Protein AF-A0A518CKP9-F1 (afdb_monomer)

Organism: NCBI:txid2528007

Solvent-accessible surface area (backbone atoms only — not comparable to full-atom values): 5347 Å² total; per-residue (Å²): 136,82,70,56,50,74,69,57,42,50,52,46,42,53,54,50,41,42,75,73,70,46,46,75,78,47,79,78,45,78,42,81,43,50,69,68,59,37,38,72,75,74,51,77,89,69,98,41,61,32,32,43,33,34,28,34,26,54,47,71,87,42,97,88,47,94,62,68,41,76,42,82,46,44,24,38,24,18,34,76,79,66,48,68,46,73,65,72,85,129

Structure (mmCIF, N/CA/C/O backbone):
data_AF-A0A518CKP9-F1
#
_entry.id   AF-A0A518CKP9-F1
#
loop_
_atom_site.group_PDB
_atom_site.id
_atom_site.type_symbol
_atom_site.label_atom_id
_atom_site.label_alt_id
_atom_site.label_comp_id
_atom_site.label_asym_id
_atom_site.label_entity_id
_atom_site.label_seq_id
_atom_site.pdbx_PDB_ins_code
_atom_site.Cartn_x
_atom_site.Cartn_y
_atom_site.Cartn_z
_atom_site.occupancy
_atom_site.B_iso_or_equiv
_atom_site.auth_seq_id
_atom_site.auth_comp_id
_atom_site.auth_asym_id
_atom_site.auth_atom_id
_atom_site.pdbx_PDB_model_num
ATOM 1 N N . MET A 1 1 ? 0.818 1.840 -21.415 1.00 53.31 1 MET A N 1
ATOM 2 C CA . MET A 1 1 ? 0.480 1.518 -20.013 1.00 53.31 1 MET A CA 1
ATOM 3 C C . MET A 1 1 ? 0.410 2.842 -19.266 1.00 53.31 1 MET A C 1
ATOM 5 O O . MET A 1 1 ? 1.311 3.644 -19.476 1.00 53.31 1 MET A O 1
ATOM 9 N N . LYS A 1 2 ? -0.673 3.145 -18.539 1.00 57.72 2 LYS A N 1
ATOM 10 C CA . LYS A 1 2 ? -0.744 4.374 -17.728 1.00 57.72 2 LYS A CA 1
ATOM 11 C C . LYS A 1 2 ? -0.130 4.077 -16.361 1.00 57.72 2 LYS A C 1
ATOM 13 O O . LYS A 1 2 ? -0.463 3.041 -15.794 1.00 57.72 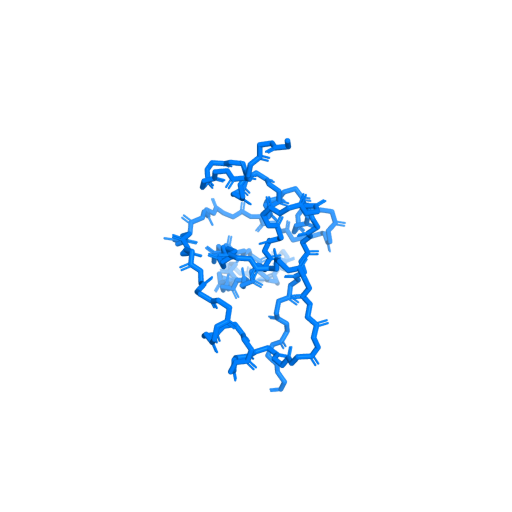2 LYS A O 1
ATOM 18 N N . LEU A 1 3 ? 0.756 4.954 -15.897 1.00 70.69 3 LEU A N 1
ATOM 19 C CA . LEU A 1 3 ? 1.275 4.912 -14.531 1.00 70.69 3 LEU A CA 1
ATOM 20 C C . LEU A 1 3 ? 0.123 5.152 -13.548 1.00 70.69 3 LEU A C 1
ATOM 22 O O . LEU A 1 3 ? -0.835 5.857 -13.878 1.00 70.69 3 LEU A O 1
ATOM 26 N N . VAL A 1 4 ? 0.216 4.544 -12.371 1.00 78.25 4 VAL A N 1
ATOM 27 C CA . VAL A 1 4 ? -0.675 4.809 -11.236 1.00 78.25 4 VAL A CA 1
ATOM 28 C C . VAL A 1 4 ? -0.491 6.262 -10.794 1.00 78.25 4 VAL A C 1
ATOM 30 O O . VAL A 1 4 ? 0.631 6.718 -10.601 1.00 78.25 4 VAL A O 1
ATOM 33 N N . ASP A 1 5 ? -1.592 6.993 -10.648 1.00 86.31 5 ASP A N 1
ATOM 34 C CA . ASP A 1 5 ? -1.607 8.305 -10.001 1.00 86.31 5 ASP A CA 1
ATOM 35 C C . ASP A 1 5 ? -1.791 8.169 -8.478 1.00 86.31 5 ASP A C 1
ATOM 37 O O . ASP A 1 5 ? -2.041 7.083 -7.955 1.00 86.31 5 ASP A O 1
ATOM 41 N N . GLN A 1 6 ? -1.664 9.278 -7.745 1.00 88.25 6 GLN A N 1
ATOM 42 C CA . GLN A 1 6 ? -1.783 9.279 -6.280 1.00 88.25 6 GLN A CA 1
ATOM 43 C C . GLN A 1 6 ? -3.132 8.736 -5.787 1.00 88.25 6 GLN A C 1
ATOM 45 O O . GLN A 1 6 ? -3.173 8.029 -4.782 1.00 88.25 6 GLN A O 1
ATOM 50 N N . GLU A 1 7 ? -4.227 9.046 -6.485 1.00 91.38 7 GLU A N 1
ATOM 51 C CA . GLU A 1 7 ? -5.568 8.584 -6.117 1.00 91.38 7 GLU A CA 1
ATOM 52 C C . GLU A 1 7 ? -5.674 7.063 -6.264 1.00 91.38 7 GLU A C 1
ATOM 54 O O . GLU A 1 7 ? -6.083 6.367 -5.335 1.00 91.38 7 GLU A O 1
ATOM 59 N N . THR A 1 8 ? -5.190 6.530 -7.387 1.00 90.94 8 THR A N 1
ATOM 60 C CA . THR A 1 8 ? -5.138 5.091 -7.641 1.00 90.94 8 THR A CA 1
ATOM 61 C C . THR A 1 8 ? -4.209 4.381 -6.651 1.00 90.94 8 THR A C 1
ATOM 63 O O . THR A 1 8 ? -4.544 3.290 -6.189 1.00 90.94 8 THR A O 1
ATOM 66 N N . ALA A 1 9 ? -3.066 4.978 -6.293 1.00 90.50 9 ALA A N 1
ATOM 67 C CA . ALA A 1 9 ? -2.151 4.421 -5.295 1.00 90.50 9 ALA A CA 1
ATOM 68 C C . ALA 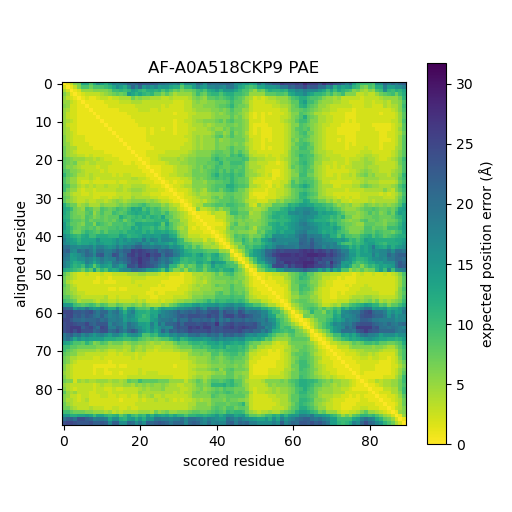A 1 9 ? -2.822 4.310 -3.919 1.00 90.50 9 ALA A C 1
ATOM 70 O O . ALA A 1 9 ? -2.716 3.275 -3.264 1.00 90.50 9 ALA A O 1
ATOM 71 N N . ASN A 1 10 ? -3.566 5.341 -3.513 1.00 93.94 10 ASN A N 1
ATOM 72 C CA . ASN A 1 10 ? -4.331 5.325 -2.271 1.00 93.94 10 ASN A CA 1
ATOM 73 C C . ASN A 1 10 ? -5.384 4.210 -2.264 1.00 93.94 10 ASN A C 1
ATOM 75 O O . ASN A 1 10 ? -5.443 3.428 -1.318 1.00 93.94 10 ASN A O 1
ATOM 79 N N . SER A 1 11 ? -6.178 4.087 -3.335 1.00 94.75 11 SER A N 1
ATOM 80 C CA . SER A 1 11 ? -7.186 3.025 -3.442 1.00 94.75 11 SER A CA 1
ATOM 81 C C . SER A 1 11 ? -6.564 1.633 -3.348 1.00 94.75 11 SER A C 1
ATOM 83 O O . SER A 1 11 ? -7.039 0.807 -2.575 1.00 94.75 11 SER A O 1
ATOM 85 N N . ILE A 1 12 ? -5.460 1.391 -4.063 1.00 93.62 12 ILE A N 1
ATOM 86 C CA . ILE A 1 12 ? -4.744 0.109 -4.014 1.00 93.62 12 ILE A CA 1
ATOM 87 C C . ILE A 1 12 ? -4.250 -0.190 -2.589 1.00 93.62 12 ILE A C 1
ATOM 89 O O . ILE A 1 12 ? -4.389 -1.317 -2.113 1.00 93.62 12 ILE A O 1
ATOM 93 N N . ALA A 1 13 ? -3.685 0.804 -1.899 1.00 92.88 13 ALA A N 1
ATOM 94 C CA . ALA A 1 13 ? -3.185 0.633 -0.539 1.00 92.88 13 ALA A CA 1
ATOM 95 C C . ALA A 1 13 ? -4.309 0.317 0.461 1.00 92.88 13 ALA A C 1
ATOM 97 O O . ALA A 1 13 ? -4.165 -0.601 1.270 1.00 92.88 13 ALA A O 1
ATOM 98 N N . ILE A 1 14 ? -5.431 1.042 0.385 1.00 94.31 14 ILE A N 1
ATOM 99 C CA . ILE A 1 14 ? -6.610 0.824 1.237 1.00 94.31 14 ILE A CA 1
ATOM 100 C C . ILE A 1 14 ? -7.197 -0.566 0.990 1.00 94.31 14 ILE A C 1
ATOM 102 O O . ILE A 1 14 ? -7.450 -1.298 1.950 1.00 94.31 14 ILE A O 1
ATOM 106 N N . ASP A 1 15 ? -7.375 -0.954 -0.275 1.00 95.19 15 ASP A N 1
ATOM 107 C CA . ASP A 1 15 ? -7.909 -2.266 -0.645 1.00 95.19 15 ASP A CA 1
ATOM 108 C C . ASP A 1 15 ? -7.011 -3.385 -0.112 1.00 95.19 15 ASP A C 1
ATOM 110 O O . ASP A 1 15 ? -7.490 -4.340 0.503 1.00 95.19 15 ASP A O 1
ATOM 114 N N . TYR A 1 16 ? -5.696 -3.249 -0.293 1.00 93.69 16 TYR A N 1
ATOM 115 C CA . TYR A 1 16 ? -4.727 -4.232 0.174 1.00 93.69 16 TYR A CA 1
ATOM 116 C C . TYR A 1 16 ? -4.717 -4.361 1.700 1.00 93.69 16 TYR A C 1
ATOM 118 O O . TYR A 1 16 ? -4.793 -5.472 2.226 1.00 93.69 16 TYR A O 1
ATOM 126 N N . ALA A 1 17 ? -4.659 -3.245 2.428 1.00 91.62 17 ALA A N 1
ATOM 127 C CA . ALA A 1 17 ? -4.653 -3.260 3.888 1.00 91.62 17 ALA A CA 1
ATOM 128 C C . ALA A 1 17 ? -5.972 -3.826 4.455 1.00 91.62 17 ALA A C 1
ATOM 130 O O . ALA A 1 17 ? -5.949 -4.660 5.362 1.00 91.62 17 ALA A O 1
ATOM 131 N N . THR A 1 18 ? -7.109 -3.488 3.839 1.00 91.88 18 THR A N 1
ATOM 132 C CA . THR A 1 18 ? -8.421 -4.060 4.184 1.00 91.88 18 THR A CA 1
ATOM 133 C C . THR A 1 18 ? -8.455 -5.577 3.962 1.00 91.88 18 THR A C 1
ATOM 135 O O . THR A 1 18 ? -8.934 -6.320 4.817 1.00 91.88 18 THR A O 1
ATOM 138 N N . GLN A 1 19 ? -7.883 -6.078 2.859 1.00 93.00 19 GLN A N 1
ATOM 139 C CA . GLN A 1 19 ? -7.758 -7.522 2.599 1.00 93.00 19 GLN A CA 1
ATOM 140 C C . GLN A 1 19 ? -6.879 -8.248 3.628 1.00 93.00 19 GLN A C 1
ATOM 142 O O . GLN A 1 19 ? -7.049 -9.448 3.842 1.00 93.00 19 GLN A O 1
ATOM 147 N N . LYS A 1 20 ? -5.946 -7.542 4.277 1.00 89.69 20 LYS A N 1
ATOM 148 C CA . LYS A 1 20 ? -5.142 -8.070 5.391 1.00 89.69 20 LYS A CA 1
ATOM 149 C C . LYS A 1 20 ? -5.863 -8.020 6.741 1.00 89.69 20 LYS A C 1
ATOM 151 O O . LYS A 1 20 ? -5.303 -8.492 7.726 1.00 89.69 20 LYS A O 1
ATOM 156 N N . GLY A 1 21 ? -7.099 -7.523 6.777 1.00 88.75 21 GLY A N 1
ATOM 157 C CA . GLY A 1 21 ? -7.913 -7.416 7.986 1.00 88.75 21 GLY A CA 1
ATOM 158 C C . GLY A 1 21 ? -7.666 -6.140 8.789 1.00 88.75 21 GLY A C 1
ATOM 159 O O . GLY A 1 21 ? -8.135 -6.047 9.921 1.00 88.75 21 GLY A O 1
ATOM 160 N N . GLU A 1 22 ? -6.946 -5.165 8.232 1.00 89.25 22 GLU A N 1
ATOM 161 C CA . GLU A 1 22 ? -6.701 -3.889 8.901 1.00 89.25 22 GLU A CA 1
ATOM 162 C C . GLU A 1 22 ? -7.930 -2.976 8.760 1.00 89.25 22 GLU A C 1
ATOM 164 O O . GLU A 1 22 ? -8.549 -2.887 7.697 1.00 89.25 22 GLU A O 1
ATOM 169 N N . THR A 1 23 ? -8.293 -2.280 9.839 1.00 89.88 23 THR A N 1
ATOM 170 C CA . THR A 1 23 ? -9.382 -1.290 9.818 1.00 89.88 23 THR A CA 1
ATOM 171 C C . THR A 1 23 ? -8.798 0.092 9.570 1.00 89.88 23 THR A C 1
ATOM 173 O O . THR A 1 23 ? -8.147 0.651 10.453 1.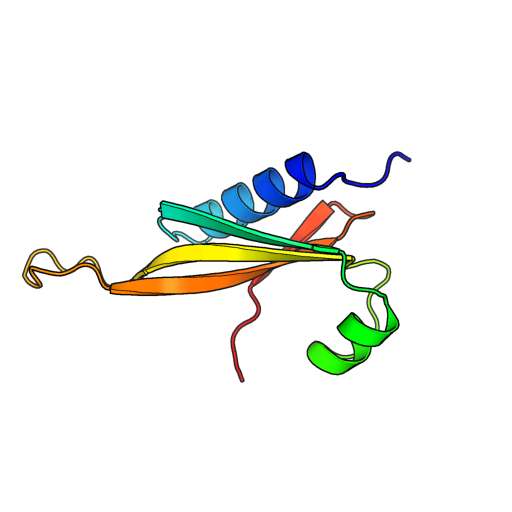00 89.88 23 THR A O 1
ATOM 176 N N . ILE A 1 24 ? -9.023 0.635 8.372 1.00 90.75 24 ILE A N 1
ATOM 177 C CA . ILE A 1 24 ? -8.455 1.920 7.949 1.00 90.75 24 ILE A CA 1
ATOM 178 C C . ILE A 1 24 ? -9.325 3.076 8.445 1.00 90.75 24 ILE A C 1
ATOM 180 O O . ILE A 1 24 ? -10.534 3.091 8.227 1.00 90.75 24 ILE A O 1
ATOM 184 N N . VAL A 1 25 ? -8.697 4.061 9.085 1.00 90.62 25 VAL A N 1
ATOM 185 C CA . VAL A 1 25 ? -9.340 5.297 9.554 1.00 90.62 25 VAL A CA 1
ATOM 186 C C . VAL A 1 25 ? -9.223 6.391 8.500 1.00 90.62 25 VAL A C 1
ATOM 188 O O . VAL A 1 25 ? -10.215 7.018 8.136 1.00 90.62 25 VAL A O 1
ATOM 191 N N . ASN A 1 26 ? -8.003 6.637 8.020 1.00 91.88 26 ASN A N 1
ATOM 192 C CA . ASN A 1 26 ? -7.706 7.670 7.033 1.00 91.88 26 ASN A CA 1
ATOM 193 C C . ASN A 1 26 ? -6.357 7.399 6.343 1.00 91.88 26 ASN A C 1
ATOM 195 O O . ASN A 1 26 ? -5.518 6.672 6.872 1.00 91.88 26 ASN A O 1
ATOM 199 N N . CYS A 1 27 ? -6.123 8.033 5.196 1.00 92.06 27 CYS A N 1
ATOM 200 C CA . CYS A 1 27 ? -4.800 8.158 4.593 1.00 92.06 27 CYS A CA 1
ATOM 201 C C . CYS A 1 27 ? -4.130 9.449 5.089 1.00 92.06 27 CYS A C 1
ATOM 203 O O . CYS A 1 27 ? -4.659 10.541 4.881 1.00 92.06 27 CYS A O 1
ATOM 205 N N . GLN A 1 28 ? -2.966 9.336 5.731 1.00 90.94 28 GLN A N 1
ATOM 206 C CA . GLN A 1 28 ? -2.218 10.486 6.259 1.00 90.94 28 GLN A CA 1
ATOM 207 C C . GLN A 1 28 ? -1.323 11.117 5.201 1.00 90.94 28 GLN A C 1
ATOM 209 O O . GLN A 1 28 ? -1.216 12.341 5.114 1.00 90.94 28 GLN A O 1
ATOM 214 N N . ARG A 1 29 ? -0.665 10.281 4.394 1.00 90.38 29 ARG A N 1
ATOM 215 C CA . ARG A 1 29 ? 0.328 10.736 3.425 1.00 90.38 29 ARG A CA 1
ATOM 216 C C . ARG A 1 29 ? 0.401 9.801 2.233 1.00 90.38 29 ARG A C 1
ATOM 218 O O . ARG A 1 29 ? 0.358 8.586 2.385 1.00 90.38 29 ARG A O 1
ATOM 225 N N . ILE A 1 30 ? 0.579 10.393 1.058 1.00 91.00 30 ILE A N 1
ATOM 226 C CA . ILE A 1 30 ? 0.939 9.694 -0.174 1.00 91.00 30 ILE A CA 1
ATOM 227 C C . ILE A 1 30 ? 2.183 10.388 -0.709 1.00 91.00 30 ILE A C 1
ATOM 229 O O . ILE A 1 30 ? 2.154 11.582 -1.010 1.00 91.00 30 ILE A O 1
ATOM 233 N N . GLN A 1 31 ? 3.284 9.657 -0.810 1.00 88.06 31 GLN A N 1
ATOM 234 C CA . GLN A 1 31 ? 4.539 10.167 -1.337 1.00 88.06 31 GLN A CA 1
ATOM 235 C C . GLN A 1 31 ? 4.985 9.312 -2.510 1.00 88.06 31 GLN A C 1
ATOM 237 O O . GLN A 1 31 ? 5.049 8.094 -2.398 1.00 88.06 31 GLN A O 1
ATOM 242 N N . HIS A 1 32 ? 5.338 9.965 -3.617 1.00 85.31 32 HIS A N 1
ATOM 243 C CA . HIS A 1 32 ? 6.088 9.299 -4.670 1.00 85.31 32 HIS A CA 1
ATOM 244 C C . HIS A 1 32 ? 7.555 9.199 -4.229 1.00 85.31 32 HIS A C 1
ATOM 246 O O . HIS A 1 32 ? 8.192 10.229 -4.004 1.00 85.31 32 HIS A O 1
ATOM 252 N N . ILE A 1 33 ? 8.076 7.987 -4.079 1.00 78.94 33 ILE A N 1
ATOM 253 C CA . ILE A 1 33 ? 9.459 7.706 -3.691 1.00 78.94 33 ILE A CA 1
ATOM 254 C C . ILE A 1 33 ? 10.272 7.468 -4.965 1.00 78.94 33 ILE A C 1
ATOM 256 O O . ILE A 1 33 ? 9.823 6.754 -5.864 1.00 78.94 33 ILE A O 1
ATOM 260 N N . SER A 1 34 ? 11.447 8.097 -5.082 1.00 70.56 34 SER A N 1
ATOM 261 C CA . SER A 1 34 ? 12.338 7.790 -6.206 1.00 70.56 34 SER A CA 1
ATOM 262 C C . SER A 1 34 ? 12.892 6.373 -6.074 1.00 70.56 34 SER A C 1
ATOM 264 O O . SER A 1 34 ? 13.000 5.824 -4.979 1.00 70.56 34 SER A O 1
ATOM 266 N N . LYS A 1 35 ? 13.322 5.783 -7.189 1.00 69.62 35 LYS A N 1
ATOM 267 C CA . LYS A 1 35 ? 13.972 4.470 -7.164 1.00 69.62 35 LYS A CA 1
ATOM 268 C C . LYS A 1 35 ? 15.138 4.421 -6.163 1.00 69.62 35 LYS A C 1
ATOM 270 O O . LYS A 1 35 ? 15.264 3.442 -5.438 1.00 69.62 35 LYS A O 1
ATOM 275 N N . GLU A 1 36 ? 15.971 5.465 -6.101 1.00 69.00 36 GLU A N 1
ATOM 276 C CA . GLU A 1 36 ? 17.118 5.491 -5.184 1.00 69.00 36 GLU A CA 1
ATOM 277 C C . GLU A 1 36 ? 16.703 5.555 -3.707 1.00 69.00 36 GLU A C 1
ATOM 279 O O . GLU A 1 36 ? 17.323 4.903 -2.867 1.00 69.00 36 GLU A O 1
ATOM 284 N N . GLU A 1 37 ? 15.671 6.336 -3.376 1.00 68.19 37 GLU A N 1
ATOM 285 C CA . GLU A 1 37 ? 15.145 6.425 -2.009 1.00 68.19 37 GLU A CA 1
ATOM 286 C C . GLU A 1 37 ? 14.487 5.112 -1.576 1.00 68.19 37 GLU A C 1
ATOM 288 O O . GLU A 1 37 ? 14.710 4.654 -0.456 1.00 68.19 37 GLU A O 1
ATOM 293 N N . TYR A 1 38 ? 13.764 4.462 -2.488 1.00 65.62 38 TYR A N 1
ATOM 294 C CA . TYR A 1 38 ? 13.149 3.162 -2.248 1.00 65.62 38 TYR A CA 1
ATOM 295 C C . TYR A 1 38 ? 14.207 2.076 -2.028 1.00 65.62 38 TYR A C 1
ATOM 297 O O . TYR A 1 38 ? 14.144 1.337 -1.048 1.00 65.62 38 TYR A O 1
ATOM 305 N N . ASP A 1 39 ? 15.218 1.999 -2.899 1.00 67.44 39 ASP A N 1
ATOM 306 C CA . ASP A 1 39 ? 16.310 1.026 -2.781 1.00 67.44 39 ASP A CA 1
ATOM 307 C C . ASP A 1 39 ? 17.072 1.199 -1.452 1.00 67.44 39 ASP A C 1
ATOM 309 O O . ASP A 1 39 ? 17.502 0.212 -0.853 1.00 67.44 39 ASP A O 1
ATOM 313 N N . ARG A 1 40 ? 17.209 2.441 -0.963 1.00 69.25 40 ARG A N 1
ATOM 314 C CA . ARG A 1 40 ? 17.828 2.753 0.334 1.00 69.25 40 ARG A CA 1
ATOM 315 C C . ARG A 1 40 ? 16.982 2.291 1.524 1.00 69.25 40 ARG A C 1
ATOM 317 O O . ARG A 1 40 ? 17.551 1.875 2.529 1.00 69.25 40 ARG A O 1
ATOM 324 N N . GLU A 1 41 ? 15.660 2.412 1.441 1.00 64.62 41 GLU A N 1
ATOM 325 C CA . GLU A 1 41 ? 14.749 2.146 2.565 1.00 64.62 41 GLU A CA 1
ATOM 326 C C . GLU A 1 41 ? 14.240 0.699 2.612 1.00 64.62 41 GLU A C 1
ATOM 328 O O . GLU A 1 41 ? 13.978 0.179 3.695 1.00 64.62 41 GLU A O 1
ATOM 333 N N . VAL A 1 42 ? 14.126 0.039 1.457 1.00 63.62 42 VAL A N 1
ATOM 334 C CA . VAL A 1 42 ? 13.458 -1.266 1.304 1.00 63.62 42 VAL A CA 1
ATOM 335 C C . VAL A 1 42 ? 14.405 -2.352 0.774 1.00 63.62 42 VAL A C 1
ATOM 337 O O . VAL A 1 42 ? 14.246 -3.523 1.112 1.00 63.62 42 VAL A O 1
ATOM 340 N N . GLY A 1 43 ? 15.423 -1.979 -0.005 1.00 61.31 43 GLY A N 1
ATOM 341 C CA . GLY A 1 43 ? 16.410 -2.894 -0.583 1.00 61.31 43 GLY A CA 1
ATOM 342 C C . GLY A 1 43 ? 16.115 -3.314 -2.040 1.00 61.31 43 GLY A C 1
ATOM 343 O O . GLY A 1 43 ? 14.956 -3.376 -2.453 1.00 61.31 43 GLY A O 1
ATOM 344 N N . PRO A 1 44 ? 17.153 -3.611 -2.849 1.00 57.91 44 PRO A N 1
ATOM 345 C CA . PRO A 1 44 ? 17.006 -4.011 -4.256 1.00 57.91 44 PRO A CA 1
ATOM 346 C C . PRO A 1 44 ? 16.725 -5.525 -4.451 1.00 57.91 44 PRO A C 1
ATOM 348 O O . PRO A 1 44 ? 17.174 -6.320 -3.623 1.00 57.91 44 PRO A O 1
ATOM 351 N N . PRO A 1 45 ? 16.105 -5.975 -5.577 1.00 51.88 45 PRO A N 1
ATOM 352 C CA . PRO A 1 45 ? 15.655 -5.203 -6.737 1.00 51.88 45 PRO A CA 1
ATOM 353 C C . PRO A 1 45 ? 14.149 -5.367 -7.012 1.00 51.88 45 PRO A C 1
ATOM 355 O O . PRO A 1 45 ? 13.670 -6.470 -7.274 1.00 51.88 45 PRO A O 1
ATOM 358 N N . HIS A 1 46 ? 13.411 -4.263 -7.102 1.00 53.31 46 HIS A N 1
ATOM 359 C CA . HIS A 1 46 ? 12.059 -4.310 -7.653 1.00 53.31 46 HIS A CA 1
ATOM 360 C C . HIS A 1 46 ? 11.863 -3.260 -8.742 1.00 53.31 46 HIS A C 1
ATOM 362 O O . HIS A 1 46 ? 12.112 -2.069 -8.573 1.00 53.31 46 HIS A O 1
ATOM 368 N N . THR A 1 47 ? 11.404 -3.729 -9.898 1.00 50.56 47 THR A N 1
ATOM 369 C CA . THR A 1 47 ? 10.933 -2.920 -11.019 1.00 50.56 47 THR A CA 1
ATOM 370 C C . THR A 1 47 ? 9.570 -2.312 -10.673 1.00 50.56 47 THR A C 1
ATOM 372 O O . THR A 1 47 ? 8.542 -2.792 -11.151 1.00 50.56 47 THR A O 1
ATOM 375 N N . HIS A 1 48 ? 9.607 -1.236 -9.870 1.00 53.38 48 HIS A N 1
ATOM 376 C CA . HIS A 1 48 ? 8.641 -0.118 -9.840 1.00 53.38 48 HIS A CA 1
ATOM 377 C C . HIS A 1 48 ? 7.694 0.042 -8.632 1.00 53.38 48 HIS A C 1
ATOM 379 O O . HIS A 1 48 ? 6.561 0.455 -8.800 1.00 53.38 48 HIS A O 1
ATOM 385 N N . GLY A 1 49 ? 8.132 -0.198 -7.393 1.00 58.09 49 GLY A N 1
ATOM 386 C CA . GLY A 1 49 ? 7.462 0.379 -6.212 1.00 58.09 49 GLY A CA 1
ATOM 387 C C . GLY A 1 49 ? 7.737 1.883 -6.115 1.00 58.09 49 GLY A C 1
ATOM 388 O O . GLY A 1 49 ? 8.861 2.223 -5.778 1.00 58.09 49 GLY A O 1
ATOM 389 N N . ASN A 1 50 ? 6.780 2.771 -6.411 1.00 75.19 50 ASN A N 1
ATOM 390 C CA . ASN A 1 50 ? 7.039 4.223 -6.472 1.00 75.19 50 ASN A CA 1
ATOM 391 C C . ASN A 1 50 ? 6.171 5.055 -5.525 1.00 75.19 50 AS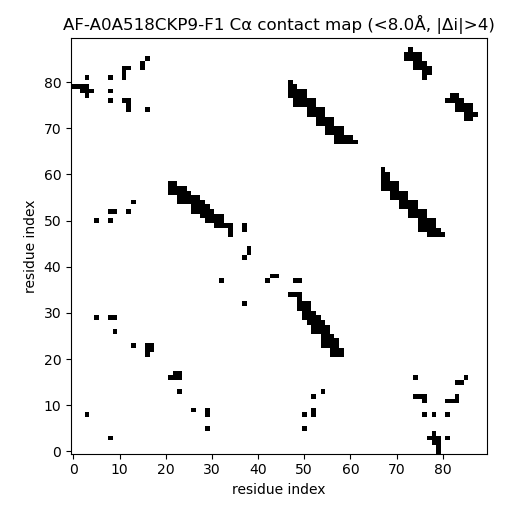N A C 1
ATOM 393 O O . ASN A 1 50 ? 6.408 6.249 -5.406 1.00 75.19 50 ASN A O 1
ATOM 397 N N . TYR A 1 51 ? 5.184 4.474 -4.841 1.00 85.56 51 TYR A N 1
ATOM 398 C CA . TYR A 1 51 ? 4.382 5.210 -3.863 1.00 85.56 51 TYR A CA 1
ATOM 399 C C . TYR A 1 51 ? 4.489 4.594 -2.476 1.00 85.56 51 TYR A C 1
ATOM 401 O O . TYR A 1 51 ? 4.254 3.403 -2.309 1.00 85.56 51 TYR A O 1
ATOM 409 N N .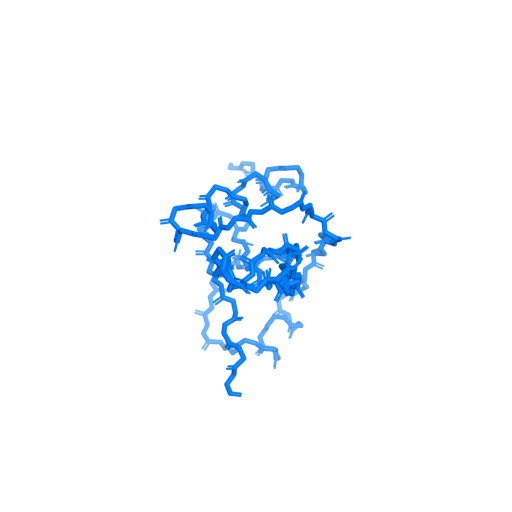 LEU A 1 52 ? 4.779 5.426 -1.480 1.00 89.00 52 LEU A N 1
ATOM 410 C CA . LEU A 1 52 ? 4.531 5.138 -0.075 1.00 89.00 52 LEU A CA 1
ATOM 411 C C . LEU A 1 52 ? 3.218 5.796 0.329 1.00 89.00 52 LEU A C 1
ATOM 413 O O . LEU A 1 52 ? 3.058 7.014 0.219 1.00 89.00 52 LEU A O 1
ATOM 417 N N . VAL A 1 53 ? 2.290 4.975 0.798 1.00 91.31 53 VAL A N 1
ATOM 418 C CA . VAL A 1 53 ? 1.000 5.385 1.335 1.00 91.31 53 VAL A CA 1
ATOM 419 C C . VAL A 1 53 ? 0.993 5.073 2.825 1.00 91.31 53 VAL A C 1
ATOM 421 O O . VAL A 1 53 ? 1.054 3.915 3.227 1.00 91.31 53 VAL A O 1
ATOM 424 N N . GLU A 1 54 ? 0.933 6.106 3.656 1.00 93.06 54 GLU A N 1
ATOM 425 C CA . GLU A 1 54 ? 0.863 5.974 5.109 1.00 93.06 54 GLU A CA 1
ATOM 426 C C . GLU A 1 54 ? -0.605 6.014 5.539 1.00 93.06 54 GLU A C 1
ATOM 428 O O . GLU A 1 54 ? -1.249 7.068 5.534 1.00 93.06 54 GLU A O 1
ATOM 433 N N . LEU A 1 55 ? -1.145 4.850 5.898 1.00 93.19 55 LEU A N 1
ATOM 434 C CA . LEU A 1 55 ? -2.520 4.703 6.368 1.00 93.19 55 LEU A CA 1
ATOM 435 C C . LEU A 1 55 ? -2.564 4.760 7.896 1.00 93.19 55 LEU A C 1
ATOM 437 O O . LEU A 1 55 ? -1.727 4.165 8.568 1.00 93.19 55 LEU A O 1
ATOM 441 N N . THR A 1 56 ? -3.557 5.434 8.467 1.00 92.56 56 THR A N 1
ATOM 442 C CA . THR A 1 56 ? -3.895 5.275 9.886 1.00 92.56 56 THR A CA 1
ATOM 443 C C . THR A 1 56 ? -4.846 4.100 10.025 1.00 92.56 56 THR A C 1
ATOM 445 O O . THR A 1 56 ? -5.904 4.079 9.394 1.00 92.56 56 THR A O 1
ATOM 448 N N . ILE A 1 57 ? -4.481 3.140 10.866 1.00 90.50 57 ILE A N 1
ATOM 449 C CA . ILE A 1 57 ? -5.268 1.947 11.167 1.00 90.50 57 ILE A CA 1
ATOM 450 C C . ILE A 1 57 ? -5.587 1.873 12.654 1.00 90.50 57 ILE A C 1
ATOM 452 O O . ILE A 1 57 ? -4.870 2.443 13.473 1.00 90.50 57 ILE A O 1
ATOM 456 N N . ILE A 1 58 ? -6.627 1.128 13.013 1.00 86.00 58 ILE A N 1
ATOM 457 C CA . ILE A 1 58 ? -6.892 0.764 14.407 1.00 86.00 58 ILE A CA 1
ATOM 458 C C . ILE A 1 58 ? -6.313 -0.625 14.662 1.00 86.00 58 ILE A C 1
ATOM 460 O O . ILE A 1 58 ? -6.785 -1.603 14.084 1.00 86.00 58 ILE A O 1
ATOM 464 N N . ARG A 1 59 ? -5.332 -0.720 15.566 1.00 73.81 59 ARG A N 1
ATOM 465 C CA . ARG A 1 59 ? -4.900 -1.997 16.147 1.00 73.81 59 ARG A CA 1
ATOM 466 C C . ARG A 1 59 ? -5.467 -2.156 17.553 1.00 73.81 59 ARG A C 1
ATOM 468 O O . ARG A 1 59 ? -5.698 -1.179 18.263 1.00 73.81 59 ARG A O 1
ATOM 475 N N . ASP A 1 60 ? -5.701 -3.407 17.936 1.00 61.81 60 ASP A N 1
ATOM 476 C CA . ASP A 1 60 ? -6.259 -3.799 19.232 1.00 61.81 60 ASP A CA 1
ATOM 477 C C . ASP A 1 60 ? -7.662 -3.240 19.518 1.00 61.81 60 ASP A C 1
ATOM 479 O O . ASP A 1 60 ? -7.905 -2.613 20.552 1.00 61.81 60 ASP A O 1
ATOM 483 N N . TYR A 1 61 ? -8.633 -3.544 18.648 1.00 55.03 61 TYR A N 1
ATOM 484 C CA . TYR A 1 61 ? -10.041 -3.476 19.046 1.00 55.03 61 TYR A CA 1
ATOM 485 C C . TYR A 1 61 ? -10.345 -4.626 20.018 1.00 55.03 61 TYR A C 1
ATOM 487 O O . TYR A 1 61 ? -10.844 -5.684 19.638 1.00 55.03 61 TYR A O 1
ATOM 495 N N . SER A 1 62 ? -9.990 -4.443 21.288 1.00 54.94 62 SER A N 1
ATOM 496 C CA . SER A 1 62 ? -10.506 -5.284 22.362 1.00 54.94 62 SER A CA 1
ATOM 497 C C . SER A 1 62 ? -11.754 -4.589 22.901 1.00 54.94 62 SER A C 1
ATOM 499 O O . SER A 1 62 ? -11.630 -3.448 23.343 1.00 54.94 62 SER A O 1
ATOM 501 N N . PRO A 1 63 ? -12.934 -5.228 22.916 1.00 56.72 63 PRO A N 1
ATOM 502 C CA . PRO A 1 63 ? -14.147 -4.616 23.468 1.00 56.72 63 PRO A CA 1
ATOM 503 C C . PRO A 1 63 ? -13.994 -4.178 24.940 1.00 56.72 63 PRO A C 1
ATOM 505 O O . PRO A 1 63 ? -14.731 -3.312 25.398 1.00 56.72 63 PRO A O 1
ATOM 508 N N . ASP A 1 64 ? -12.998 -4.717 25.654 1.00 61.53 64 ASP A N 1
ATOM 509 C CA . ASP A 1 64 ? -12.644 -4.353 27.033 1.00 61.53 64 ASP A CA 1
ATOM 510 C C . ASP A 1 64 ? -11.667 -3.166 27.162 1.00 61.53 64 ASP A C 1
ATOM 512 O O . ASP A 1 64 ? -11.451 -2.654 28.262 1.00 61.53 64 ASP A O 1
ATOM 516 N N . LYS A 1 65 ? -11.037 -2.717 26.069 1.00 56.69 65 LYS A N 1
ATOM 517 C CA . LYS A 1 65 ? -10.116 -1.572 26.077 1.00 56.69 65 LYS A CA 1
ATOM 518 C C . LYS A 1 65 ? -10.835 -0.356 25.494 1.00 56.69 65 LYS A C 1
ATOM 520 O O . LYS A 1 65 ? -11.068 -0.283 24.297 1.00 56.69 65 LYS A O 1
ATOM 525 N N . CYS A 1 66 ? -11.140 0.628 26.344 1.00 56.16 66 CYS A N 1
ATOM 526 C CA . CYS A 1 66 ? -11.871 1.851 25.973 1.00 56.16 66 CYS A CA 1
ATOM 527 C C . CYS A 1 66 ? -11.223 2.713 24.874 1.00 56.16 66 CYS A C 1
ATOM 529 O O . CYS A 1 66 ? -11.889 3.612 24.370 1.00 56.16 66 CYS A O 1
ATOM 531 N N . ASN A 1 67 ? -9.961 2.475 24.505 1.00 62.75 67 ASN A N 1
ATOM 532 C CA . ASN A 1 67 ? -9.237 3.326 23.565 1.00 62.75 67 ASN A CA 1
ATOM 533 C C . ASN A 1 67 ? -8.661 2.482 22.418 1.00 62.75 67 ASN A C 1
ATOM 535 O O . ASN A 1 67 ? -7.689 1.758 22.657 1.00 62.75 67 ASN A O 1
ATOM 539 N N . PRO A 1 68 ? -9.224 2.561 21.195 1.00 68.31 68 PRO A N 1
ATOM 540 C CA . PRO A 1 68 ? -8.576 1.997 20.017 1.00 68.31 68 PRO A CA 1
ATOM 541 C C . PRO A 1 68 ? -7.207 2.659 19.836 1.00 68.31 68 PRO A C 1
ATOM 543 O O . PRO A 1 68 ? -7.088 3.882 19.931 1.00 68.31 68 PRO A O 1
ATOM 546 N N . VAL A 1 69 ? -6.165 1.859 19.613 1.00 80.25 69 VAL A N 1
ATOM 547 C CA . VAL A 1 69 ? -4.825 2.393 19.368 1.00 80.25 69 VAL A CA 1
ATOM 548 C C . VAL A 1 69 ? -4.695 2.651 17.876 1.00 80.25 69 VAL A C 1
ATOM 550 O O . VAL A 1 69 ? -4.641 1.717 17.074 1.00 80.25 69 VAL A O 1
ATOM 553 N N . GLU A 1 70 ? -4.644 3.927 17.504 1.00 85.81 70 GLU A N 1
ATOM 554 C CA . GLU A 1 70 ? -4.293 4.317 16.144 1.00 85.81 70 GLU A CA 1
ATOM 555 C C 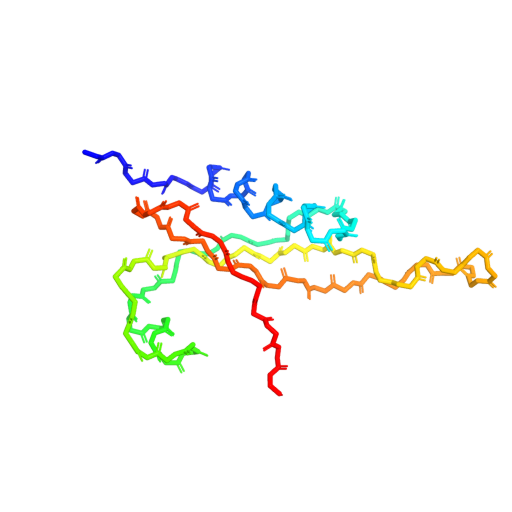. GLU A 1 70 ? -2.809 4.032 15.895 1.00 85.81 70 GLU A C 1
ATOM 557 O O . GLU A 1 70 ? -1.936 4.441 16.665 1.00 85.81 70 GLU A O 1
ATOM 562 N N . GLN A 1 71 ? -2.520 3.310 14.817 1.00 86.44 71 GLN A N 1
ATOM 563 C CA . GLN A 1 71 ? -1.167 3.021 14.358 1.00 86.44 71 GLN A CA 1
ATOM 564 C C . GLN A 1 71 ? -1.008 3.440 12.904 1.00 86.44 71 GLN A C 1
ATOM 566 O O . GLN A 1 71 ? -1.961 3.442 12.127 1.00 86.44 71 GLN A O 1
ATOM 571 N N . MET A 1 72 ? 0.217 3.800 12.535 1.00 89.56 72 MET A N 1
ATOM 572 C CA . MET A 1 72 ? 0.563 4.087 11.151 1.00 89.56 72 MET A CA 1
ATOM 573 C C . MET A 1 72 ? 0.973 2.791 10.452 1.00 89.56 72 MET A C 1
ATOM 575 O O . MET A 1 72 ? 1.843 2.068 10.937 1.00 89.56 72 MET A O 1
ATOM 579 N N . LEU A 1 73 ? 0.348 2.514 9.313 1.00 89.94 73 LEU A N 1
ATOM 580 C CA . LEU A 1 73 ? 0.628 1.381 8.451 1.00 89.94 73 LEU A CA 1
ATOM 581 C C . LEU A 1 73 ? 1.202 1.891 7.119 1.00 89.94 73 LEU A C 1
ATOM 583 O O . LEU A 1 73 ? 0.441 2.336 6.256 1.00 89.94 73 LEU A O 1
ATOM 587 N N . PRO A 1 74 ? 2.531 1.849 6.941 1.00 90.56 74 PRO A N 1
ATOM 588 C CA . PRO A 1 74 ? 3.160 2.168 5.666 1.00 90.56 74 PRO A CA 1
ATOM 589 C C . PRO A 1 74 ? 2.906 1.056 4.637 1.00 90.56 74 PRO A C 1
ATOM 591 O O . PRO A 1 74 ? 3.253 -0.109 4.853 1.00 90.56 74 PRO A O 1
ATOM 594 N N . VAL A 1 75 ? 2.311 1.419 3.500 1.00 89.19 75 VAL A N 1
ATOM 595 C CA . VAL A 1 75 ? 2.035 0.533 2.362 1.00 89.19 75 VAL A CA 1
ATOM 596 C C . VAL A 1 75 ? 2.761 1.052 1.127 1.00 89.19 75 VAL A C 1
ATOM 598 O O . VAL A 1 75 ? 2.577 2.193 0.714 1.00 89.19 75 VAL A O 1
ATOM 601 N N . LEU A 1 76 ? 3.573 0.201 0.515 1.00 89.00 76 LEU A N 1
ATOM 602 C CA . LEU A 1 76 ? 4.257 0.481 -0.739 1.00 89.00 76 LEU A CA 1
ATOM 603 C C . LEU A 1 76 ? 3.394 0.012 -1.899 1.00 89.00 76 LEU A C 1
ATOM 605 O O . LEU A 1 76 ? 2.949 -1.133 -1.890 1.00 89.00 76 LEU A O 1
ATOM 609 N N . VAL A 1 77 ? 3.187 0.871 -2.893 1.00 87.62 77 VAL A N 1
ATOM 610 C CA . VAL A 1 77 ? 2.417 0.575 -4.102 1.00 87.62 77 VAL A CA 1
ATOM 611 C C . VAL A 1 77 ? 3.300 0.717 -5.335 1.00 87.62 77 VAL A C 1
ATOM 613 O O . VAL A 1 77 ? 3.988 1.725 -5.530 1.00 87.62 77 VAL A O 1
ATOM 616 N N . ASN A 1 78 ? 3.261 -0.309 -6.181 1.00 85.19 78 ASN A N 1
ATOM 617 C CA . ASN A 1 78 ? 3.951 -0.332 -7.457 1.00 85.19 78 ASN A CA 1
ATOM 618 C C . ASN A 1 78 ? 3.146 0.408 -8.525 1.00 85.19 78 ASN A C 1
ATOM 620 O O . ASN A 1 78 ? 2.002 0.054 -8.808 1.00 85.19 78 ASN A O 1
ATOM 624 N N . ASP A 1 79 ? 3.731 1.447 -9.118 1.00 78.31 79 ASP A N 1
ATOM 625 C CA . ASP A 1 79 ? 3.026 2.317 -10.059 1.00 78.31 79 ASP A CA 1
ATOM 626 C C . ASP A 1 79 ? 2.895 1.724 -11.470 1.00 78.31 79 ASP A C 1
ATOM 628 O O . ASP A 1 79 ? 2.120 2.232 -12.287 1.00 78.31 79 ASP A O 1
ATOM 632 N N . VAL A 1 80 ? 3.606 0.624 -11.743 1.00 78.62 80 VAL A N 1
ATOM 633 C CA . VAL A 1 80 ? 3.548 -0.136 -12.998 1.00 78.62 80 VAL A CA 1
ATOM 634 C C . VAL A 1 80 ? 2.728 -1.420 -12.838 1.00 78.62 80 VAL A C 1
ATOM 636 O O . VAL A 1 80 ? 1.812 -1.658 -13.625 1.00 78.62 80 VAL A O 1
ATOM 639 N N . THR A 1 81 ? 3.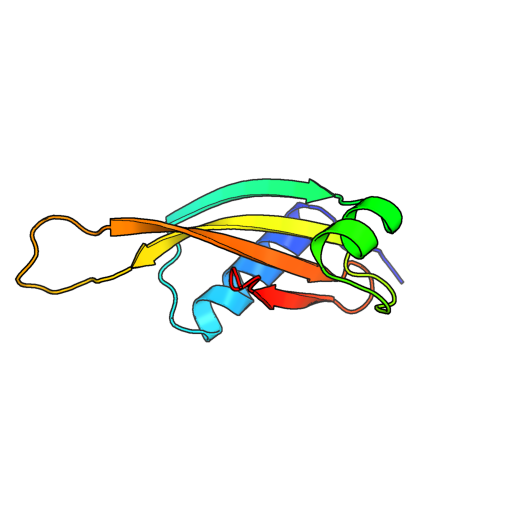027 -2.255 -11.839 1.00 81.88 81 THR A N 1
ATOM 640 C CA . THR A 1 81 ? 2.372 -3.557 -11.606 1.00 81.88 81 THR A CA 1
ATOM 641 C C . THR A 1 81 ? 1.081 -3.444 -10.805 1.00 81.88 81 THR A C 1
ATOM 643 O O . THR A 1 81 ? 0.246 -4.341 -10.898 1.00 81.88 81 THR A O 1
ATOM 646 N N . ARG A 1 82 ? 0.870 -2.333 -10.081 1.00 84.56 82 ARG A N 1
ATOM 647 C CA . ARG A 1 82 ? -0.272 -2.107 -9.172 1.00 84.56 82 ARG A CA 1
ATOM 648 C C . ARG A 1 82 ? -0.288 -3.029 -7.949 1.00 84.56 82 ARG A C 1
ATOM 650 O O . ARG A 1 82 ? -1.308 -3.130 -7.275 1.00 84.56 82 ARG A O 1
ATOM 657 N N . GLU A 1 83 ? 0.821 -3.704 -7.662 1.00 87.00 83 GLU A N 1
ATOM 658 C CA . GLU A 1 83 ? 0.974 -4.531 -6.463 1.00 87.00 83 GLU A CA 1
ATOM 659 C C . GLU A 1 83 ? 1.222 -3.665 -5.225 1.00 87.00 83 GLU A C 1
ATOM 661 O O . GLU A 1 83 ? 1.800 -2.581 -5.328 1.00 87.00 83 GLU A O 1
ATOM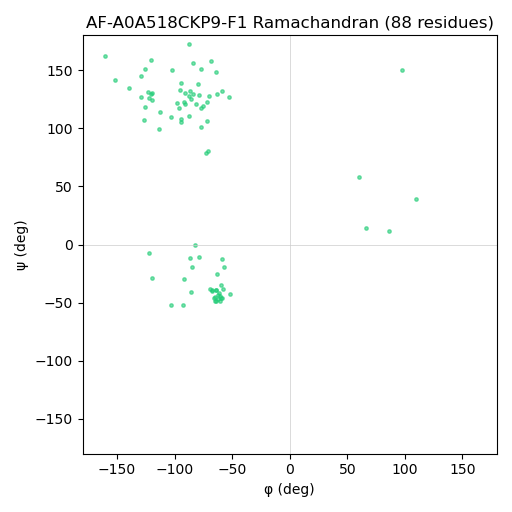 666 N N . ALA A 1 84 ? 0.810 -4.157 -4.054 1.00 87.88 84 ALA A N 1
ATOM 667 C CA . ALA A 1 84 ? 0.996 -3.478 -2.779 1.00 87.88 84 ALA A CA 1
ATOM 668 C C . ALA A 1 84 ? 1.624 -4.386 -1.719 1.00 87.88 84 ALA A C 1
ATOM 670 O O . ALA A 1 84 ? 1.320 -5.577 -1.651 1.00 87.88 84 ALA A O 1
ATOM 671 N N . THR A 1 85 ? 2.463 -3.801 -0.863 1.00 88.06 85 THR A N 1
ATOM 672 C CA . THR A 1 85 ? 3.152 -4.498 0.231 1.00 88.06 85 THR A CA 1
ATOM 673 C C . THR A 1 85 ? 3.169 -3.622 1.479 1.00 88.06 85 THR A C 1
ATOM 6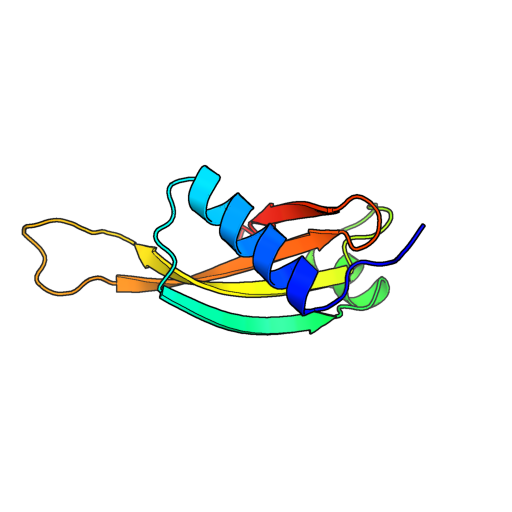75 O O . THR A 1 85 ? 3.478 -2.439 1.402 1.00 88.06 85 THR A O 1
ATOM 678 N N . ILE A 1 86 ? 2.866 -4.194 2.646 1.00 87.69 86 ILE A N 1
ATOM 679 C CA . ILE A 1 86 ? 3.014 -3.501 3.933 1.00 87.69 86 ILE A CA 1
ATOM 680 C C . ILE A 1 86 ? 4.491 -3.525 4.320 1.00 87.69 86 ILE A C 1
ATOM 682 O O . ILE A 1 86 ? 5.094 -4.599 4.358 1.00 87.69 86 ILE A O 1
ATOM 686 N N . MET A 1 87 ? 5.059 -2.369 4.658 1.00 81.00 87 MET A N 1
ATOM 687 C CA . MET A 1 87 ? 6.368 -2.319 5.303 1.00 81.00 87 MET A CA 1
ATOM 688 C C . MET A 1 87 ? 6.202 -2.693 6.773 1.00 81.00 87 MET A C 1
ATOM 690 O O . MET A 1 87 ? 5.782 -1.888 7.602 1.00 81.00 87 MET A O 1
ATOM 694 N N . THR A 1 88 ? 6.527 -3.932 7.120 1.00 65.06 88 THR A N 1
ATOM 695 C CA . THR A 1 88 ? 6.755 -4.294 8.519 1.00 65.06 88 THR A CA 1
ATOM 696 C C . THR A 1 88 ? 8.120 -3.753 8.928 1.00 65.06 88 THR A C 1
ATOM 698 O O . THR A 1 88 ? 9.121 -4.130 8.320 1.00 65.06 88 THR A O 1
ATOM 701 N N . GLN A 1 89 ? 8.164 -2.865 9.926 1.00 52.31 89 GLN A N 1
ATOM 702 C CA . GLN A 1 89 ? 9.422 -2.490 10.578 1.00 52.31 89 GLN A CA 1
ATOM 703 C C . GLN A 1 89 ? 10.138 -3.774 11.037 1.00 52.31 89 GLN A C 1
ATOM 705 O O . GLN A 1 89 ? 9.507 -4.629 11.663 1.00 52.31 89 GLN A O 1
ATOM 710 N N . LEU A 1 90 ? 11.407 -3.921 10.641 1.00 37.81 90 LEU A N 1
ATOM 711 C CA . LEU A 1 90 ? 12.324 -4.962 11.121 1.00 37.81 90 LEU A CA 1
ATOM 712 C C . LEU A 1 90 ? 12.616 -4.793 12.615 1.00 37.81 90 LEU A C 1
ATOM 714 O O . LEU A 1 90 ? 12.754 -3.627 13.052 1.00 37.81 90 LEU A O 1
#

Radius of gyration: 13.98 Å; Cα contacts (8 Å, |Δi|>4): 166; chains: 1; bounding box: 32×19×47 Å

Sequence (90 aa):
MKLVDQETANSIAIDYATQKGETIVNCQRIQHISKEEYDREVGPPHTHGNYLVELTIIRDYSPDKCNPVEQMLPVLVNDVTREATIMTQL

Nearest PDB structures (foldseek):
  5coz-assembly1_A  TM=6.534E-01  e=7.596E+00  Agathobacter rectalis ATCC 33656
  3h2g-assembly1_A  TM=4.581E-01  e=3.592E+00  Xanthomonas oryzae pv. oryzae
  3q33-assembly1_B  TM=2.874E-01  e=4.791E+00  Saccharomyces cerevisiae

Mean predicted aligned error: 7.67 Å

Foldseek 3Di:
DAFDDQVLLQVLQVVVCVVVVWAFDAWPDKFFADPVRCCVPPNDDDDFQGIWIWTWTFDDPDVPDPDTDTDIWIKTAGRVPRDIDTDDDD

pLDDT: mean 78.58, std 14.6, range [37.81, 95.19]

Secondary structure (DSSP, 8-state):
-PPPPHHHHHHHHHHHHHHTT-EEEEEEEEEEPPHHHHHHHH-S--S-EEEEEEEEEEE---TT-SS-EEEEEEEEEETTT--EEE----